Protein AF-A0A444JF36-F1 (afdb_monomer)

Structure (mmCIF, N/CA/C/O backbone):
data_AF-A0A444JF36-F1
#
_entry.id   AF-A0A444JF36-F1
#
loop_
_atom_site.group_PDB
_atom_site.id
_atom_site.type_symbol
_atom_site.label_atom_id
_atom_site.label_alt_id
_atom_site.label_comp_id
_atom_site.label_asym_id
_atom_site.label_entity_id
_atom_site.label_seq_id
_atom_site.pdbx_PDB_ins_code
_atom_site.Cartn_x
_atom_site.Cartn_y
_atom_site.Cartn_z
_atom_site.occupancy
_atom_site.B_iso_or_equiv
_atom_site.auth_seq_id
_atom_site.auth_comp_id
_atom_site.auth_asym_id
_atom_site.auth_atom_id
_atom_site.pdbx_PDB_model_num
ATOM 1 N N . MET A 1 1 ? -21.361 1.183 -8.980 1.00 49.72 1 MET A N 1
ATOM 2 C CA . MET A 1 1 ? -21.526 -0.210 -8.508 1.00 49.72 1 MET A CA 1
ATOM 3 C C . MET A 1 1 ? -20.136 -0.694 -8.119 1.00 49.72 1 MET A C 1
ATOM 5 O O . MET A 1 1 ? -19.252 -0.562 -8.956 1.00 49.72 1 MET A O 1
ATOM 9 N N . LYS A 1 2 ? -19.887 -1.108 -6.866 1.00 63.78 2 LYS A N 1
ATOM 10 C CA . LYS A 1 2 ? -18.566 -1.664 -6.504 1.00 63.78 2 LYS A CA 1
ATOM 11 C C . LYS A 1 2 ? -18.379 -2.967 -7.304 1.00 63.78 2 LYS A C 1
ATOM 13 O O . LYS A 1 2 ? -19.372 -3.659 -7.526 1.00 63.78 2 LYS A O 1
ATOM 18 N N . GLY A 1 3 ? -17.174 -3.211 -7.824 1.00 71.69 3 GLY A N 1
ATOM 19 C CA . GLY A 1 3 ? -16.855 -4.366 -8.675 1.00 71.69 3 GLY A CA 1
ATOM 20 C C . GLY A 1 3 ? -17.063 -5.720 -7.972 1.00 71.69 3 GLY A C 1
ATOM 21 O O . GLY A 1 3 ? -17.666 -5.771 -6.897 1.00 71.69 3 GLY A O 1
ATOM 22 N N . PRO A 1 4 ? -16.587 -6.838 -8.548 1.00 85.69 4 PRO A N 1
ATOM 23 C CA . PRO A 1 4 ? -16.646 -8.127 -7.864 1.00 85.69 4 PRO A CA 1
ATOM 24 C C . PRO A 1 4 ? -15.954 -8.058 -6.494 1.00 85.69 4 PRO A C 1
ATOM 26 O O . PRO A 1 4 ? -15.008 -7.299 -6.293 1.00 85.69 4 PRO A O 1
ATOM 29 N N . ALA A 1 5 ? -16.460 -8.834 -5.534 1.00 91.31 5 ALA A N 1
ATOM 30 C CA . ALA A 1 5 ? -15.839 -8.946 -4.221 1.00 91.31 5 ALA A CA 1
ATOM 31 C C . ALA A 1 5 ? -14.636 -9.898 -4.284 1.00 91.31 5 ALA A C 1
ATOM 33 O O . ALA A 1 5 ? -14.715 -10.972 -4.880 1.00 91.31 5 ALA A O 1
ATOM 34 N N . HIS A 1 6 ? -13.558 -9.511 -3.615 1.00 93.44 6 HIS A N 1
ATOM 35 C CA . HIS A 1 6 ? -12.289 -10.220 -3.520 1.00 93.44 6 HIS A CA 1
ATOM 36 C C . HIS A 1 6 ? -12.012 -10.632 -2.069 1.00 93.44 6 HIS A C 1
ATOM 38 O O . HIS A 1 6 ? -12.481 -9.990 -1.128 1.00 93.44 6 HIS A O 1
ATOM 44 N N . THR A 1 7 ? -11.232 -11.694 -1.886 1.00 93.06 7 THR A N 1
ATOM 45 C CA . THR A 1 7 ? -10.583 -12.030 -0.608 1.00 93.06 7 THR A CA 1
ATOM 46 C C . THR A 1 7 ? -9.179 -11.433 -0.562 1.00 93.06 7 THR A C 1
ATOM 48 O O . THR A 1 7 ? -8.615 -11.132 -1.619 1.00 93.06 7 THR A O 1
ATOM 51 N N . ILE A 1 8 ? -8.584 -11.327 0.633 1.00 93.12 8 ILE A N 1
ATOM 52 C CA . ILE A 1 8 ? -7.198 -10.853 0.798 1.00 93.12 8 ILE A CA 1
ATOM 53 C C . ILE A 1 8 ? -6.227 -11.643 -0.083 1.00 93.12 8 ILE A C 1
ATOM 55 O O . ILE A 1 8 ? -5.367 -11.050 -0.714 1.00 93.12 8 ILE A O 1
ATOM 59 N N . ASP A 1 9 ? -6.362 -12.965 -0.180 1.00 91.19 9 ASP A N 1
ATOM 60 C CA . ASP A 1 9 ? -5.424 -13.767 -0.976 1.00 91.19 9 ASP A CA 1
ATOM 61 C C . ASP A 1 9 ? -5.633 -13.588 -2.496 1.00 91.19 9 ASP A C 1
ATOM 63 O O . ASP A 1 9 ? -4.736 -13.858 -3.281 1.00 91.19 9 ASP A O 1
ATOM 67 N N . SER A 1 10 ? -6.794 -13.088 -2.934 1.00 92.00 10 SER A N 1
ATOM 68 C CA . SER A 1 10 ? -7.113 -12.936 -4.363 1.00 92.00 10 SER A CA 1
ATOM 69 C C . SER A 1 10 ? -6.699 -11.597 -4.987 1.00 92.00 10 SER A C 1
ATOM 71 O O . SER A 1 10 ? -6.819 -11.441 -6.203 1.00 92.00 10 SER A O 1
ATOM 73 N N . ILE A 1 11 ? -6.244 -10.622 -4.188 1.00 94.62 11 ILE A N 1
ATOM 74 C CA . ILE A 1 11 ? -5.860 -9.291 -4.700 1.00 94.62 11 ILE A CA 1
ATOM 75 C C . ILE A 1 11 ? -4.470 -9.273 -5.344 1.00 94.62 11 ILE A C 1
ATOM 77 O O . ILE A 1 11 ? -4.180 -8.332 -6.074 1.00 94.62 11 ILE A O 1
ATOM 81 N N . GLU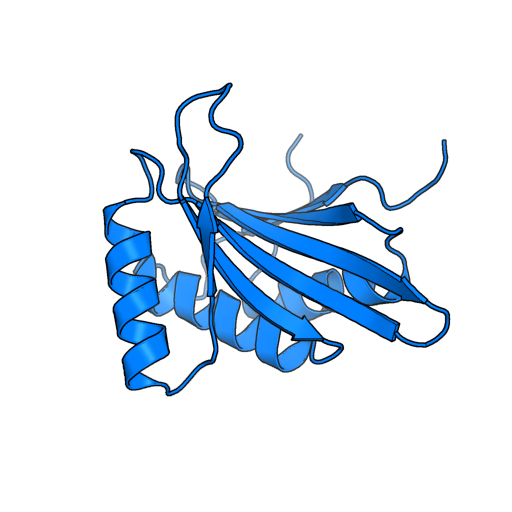 A 1 12 ? -3.632 -10.290 -5.115 1.00 95.69 12 GLU A N 1
ATOM 82 C CA . GLU A 1 12 ? -2.275 -10.375 -5.680 1.00 95.69 12 GLU A CA 1
ATOM 83 C C 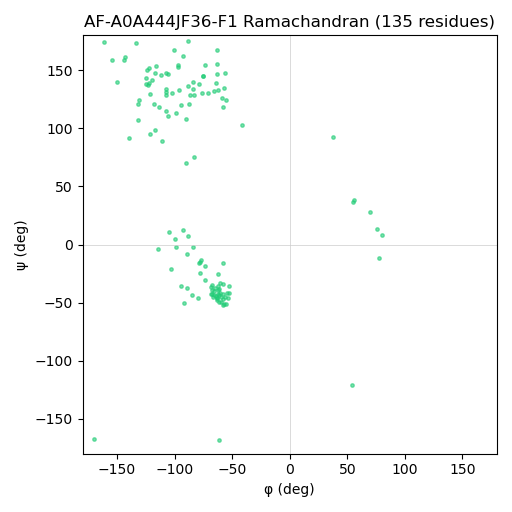. GLU A 1 12 ? -2.295 -10.224 -7.203 1.00 95.69 12 GLU A C 1
ATOM 85 O O . GLU A 1 12 ? -1.606 -9.374 -7.761 1.00 95.69 12 GLU A O 1
ATOM 90 N N . LYS A 1 13 ? -3.213 -10.931 -7.869 1.00 94.00 13 LYS A N 1
ATOM 91 C CA . LYS A 1 13 ? -3.414 -10.820 -9.317 1.00 94.00 13 LYS A CA 1
ATOM 92 C C . LYS A 1 13 ? -3.752 -9.396 -9.772 1.00 94.00 13 LYS A C 1
ATOM 94 O O . LYS A 1 13 ? -3.361 -8.980 -10.855 1.00 94.00 13 LYS A O 1
ATOM 99 N N . ALA A 1 14 ? -4.483 -8.635 -8.961 1.00 94.69 14 ALA A N 1
ATOM 100 C CA . ALA A 1 14 ? -4.819 -7.257 -9.302 1.00 94.69 14 ALA A CA 1
ATOM 101 C C . ALA A 1 14 ? -3.609 -6.314 -9.153 1.00 94.69 14 ALA A C 1
ATOM 103 O O . ALA A 1 14 ? -3.485 -5.349 -9.905 1.00 94.69 14 ALA A O 1
ATOM 104 N N . ILE A 1 15 ? -2.699 -6.615 -8.222 1.00 96.62 15 ILE A N 1
ATOM 105 C CA . ILE A 1 15 ? -1.410 -5.926 -8.067 1.00 96.62 15 ILE A CA 1
ATOM 106 C C . ILE A 1 15 ? -0.497 -6.242 -9.262 1.00 96.62 15 ILE A C 1
ATOM 108 O O . ILE A 1 15 ? 0.113 -5.336 -9.830 1.00 96.62 15 ILE A O 1
ATOM 112 N N . GLU A 1 16 ? -0.457 -7.501 -9.701 1.00 96.06 16 GLU A N 1
ATOM 113 C CA . GLU A 1 16 ? 0.235 -7.904 -10.933 1.00 96.06 16 GLU A CA 1
ATOM 114 C C . GLU A 1 16 ? -0.329 -7.186 -12.162 1.00 96.06 16 GLU A C 1
ATOM 116 O O . GLU A 1 16 ? 0.429 -6.658 -12.979 1.00 96.06 16 GLU A O 1
ATOM 121 N N . ASP A 1 17 ? -1.657 -7.113 -12.283 1.00 94.12 17 ASP A N 1
ATOM 122 C CA . ASP A 1 17 ? -2.313 -6.401 -13.377 1.00 94.12 17 ASP A CA 1
ATOM 123 C C . ASP A 1 17 ? -1.980 -4.898 -13.353 1.00 94.12 17 ASP A C 1
ATOM 125 O O . ASP A 1 17 ? -1.716 -4.332 -14.419 1.00 94.12 17 ASP A O 1
ATOM 129 N N . LEU A 1 18 ? -1.908 -4.259 -12.174 1.00 95.00 18 LEU A N 1
ATOM 130 C CA . LEU A 1 18 ? -1.417 -2.880 -12.043 1.00 95.00 18 LEU A CA 1
ATOM 131 C C . LEU A 1 18 ? 0.009 -2.759 -12.596 1.00 95.00 18 LEU A C 1
ATOM 133 O O . LEU A 1 18 ? 0.254 -1.911 -13.457 1.00 95.00 18 LEU A O 1
ATOM 137 N N . LEU A 1 19 ? 0.933 -3.616 -12.149 1.00 94.88 19 LEU A N 1
ATOM 138 C CA . LEU A 1 19 ? 2.335 -3.571 -12.568 1.00 94.88 19 LEU A CA 1
ATOM 139 C C . LEU A 1 19 ? 2.490 -3.787 -14.082 1.00 94.88 19 LEU A C 1
ATOM 141 O O . LEU A 1 19 ? 3.251 -3.066 -14.730 1.00 94.88 19 LEU A O 1
ATOM 145 N N . ILE A 1 20 ? 1.774 -4.751 -14.664 1.00 91.94 20 ILE A N 1
ATOM 146 C CA . ILE A 1 20 ? 1.935 -5.146 -16.072 1.00 91.94 20 ILE A CA 1
ATOM 147 C C . ILE A 1 20 ? 1.210 -4.182 -17.014 1.00 91.94 20 ILE A C 1
ATOM 149 O O . ILE A 1 20 ? 1.782 -3.766 -18.021 1.00 91.94 20 ILE A O 1
ATOM 153 N N . ARG A 1 21 ? -0.041 -3.825 -16.707 1.00 84.31 21 ARG A N 1
ATOM 154 C CA . ARG A 1 21 ? -0.944 -3.142 -17.649 1.00 84.31 21 ARG A CA 1
ATOM 155 C C . ARG A 1 21 ? -1.107 -1.652 -17.380 1.00 84.31 21 ARG A C 1
ATOM 157 O O . ARG A 1 21 ? -1.499 -0.929 -18.286 1.00 84.31 21 ARG A O 1
ATOM 164 N N . GLY A 1 22 ? -0.826 -1.194 -16.159 1.00 71.12 22 GLY A N 1
ATOM 165 C CA . GLY A 1 22 ? -0.993 0.210 -15.790 1.00 71.12 22 GLY A CA 1
ATOM 166 C C . GLY A 1 22 ? -0.075 1.141 -16.585 1.00 71.12 22 GLY A C 1
ATOM 167 O O . GLY A 1 22 ? 0.999 0.741 -17.041 1.00 71.12 22 GLY A O 1
ATOM 168 N N . TYR A 1 23 ? -0.475 2.400 -16.712 1.00 83.12 23 TYR A N 1
ATOM 169 C CA . TYR A 1 23 ? 0.394 3.464 -17.213 1.00 83.12 23 TYR A CA 1
ATOM 170 C C . TYR A 1 23 ? 1.174 4.087 -16.055 1.00 83.12 23 TYR A C 1
ATOM 172 O O . TYR A 1 23 ? 0.974 3.730 -14.891 1.00 83.12 23 TYR A O 1
ATOM 180 N N . ASP A 1 24 ? 2.077 5.010 -16.373 1.00 88.62 24 ASP A N 1
ATOM 181 C CA . ASP A 1 24 ? 2.676 5.849 -15.342 1.00 88.62 24 ASP A CA 1
ATOM 182 C C . ASP A 1 24 ? 1.577 6.630 -14.605 1.00 88.62 24 ASP A C 1
ATOM 184 O O . ASP A 1 24 ? 0.728 7.263 -15.234 1.00 88.62 24 ASP A O 1
ATOM 188 N N . GLY A 1 25 ? 1.546 6.527 -13.277 1.00 86.75 25 GLY A N 1
ATOM 189 C CA . GLY A 1 25 ? 0.468 7.074 -12.458 1.00 86.75 25 GLY A CA 1
ATOM 190 C C . GLY A 1 25 ? -0.838 6.274 -12.477 1.00 86.75 25 GLY A C 1
ATOM 191 O O . GLY A 1 25 ? -1.854 6.792 -12.024 1.00 86.75 25 GLY A O 1
ATOM 192 N N . GLY A 1 26 ? -0.849 5.035 -12.977 1.00 91.62 26 GLY A N 1
ATOM 193 C CA . GLY A 1 26 ? -1.981 4.119 -12.792 1.00 91.62 26 GLY A CA 1
ATOM 194 C C . GLY A 1 26 ? -2.185 3.778 -11.314 1.00 91.62 26 GLY A C 1
ATOM 195 O O . GLY A 1 26 ? -1.206 3.680 -10.572 1.00 91.62 26 GLY A O 1
ATOM 196 N N . PHE A 1 27 ? -3.431 3.570 -10.884 1.00 93.88 27 PHE A N 1
ATOM 197 C CA . PHE A 1 27 ? -3.749 3.297 -9.478 1.00 93.88 27 PHE A CA 1
ATOM 198 C C . PHE A 1 27 ? -4.525 1.999 -9.301 1.00 93.88 27 PHE A C 1
ATOM 200 O O . PHE A 1 27 ? -5.424 1.687 -10.080 1.00 93.88 27 PHE A O 1
ATOM 207 N N . LEU A 1 28 ? -4.231 1.285 -8.219 1.00 95.25 28 LEU A N 1
ATOM 208 C CA . LEU A 1 28 ? -5.063 0.212 -7.693 1.00 95.25 28 LEU A CA 1
ATOM 209 C C . LEU A 1 28 ? -5.611 0.647 -6.339 1.00 95.25 28 LEU A C 1
ATOM 211 O O . LEU A 1 28 ? -4.844 0.873 -5.407 1.00 95.25 28 LEU A O 1
ATOM 215 N N . ILE A 1 29 ? -6.930 0.739 -6.225 1.00 95.81 29 ILE A N 1
ATOM 216 C CA . ILE A 1 29 ? -7.625 1.070 -4.982 1.00 95.81 29 ILE A CA 1
ATOM 217 C C . ILE A 1 29 ? -8.293 -0.196 -4.453 1.00 95.81 29 ILE A C 1
ATOM 219 O O . ILE A 1 29 ? -9.026 -0.871 -5.178 1.00 95.81 29 ILE A O 1
ATOM 223 N N . ILE A 1 30 ? -8.044 -0.506 -3.185 1.00 96.88 30 ILE A N 1
ATOM 224 C CA . ILE A 1 30 ? -8.573 -1.668 -2.474 1.00 96.88 30 ILE A CA 1
ATOM 225 C C . ILE A 1 30 ? -9.445 -1.153 -1.334 1.00 96.88 30 ILE A C 1
ATOM 227 O O . ILE A 1 30 ? -8.941 -0.781 -0.276 1.00 96.88 30 ILE A O 1
ATOM 231 N N . ASP A 1 31 ? -10.756 -1.121 -1.554 1.00 96.75 31 ASP A N 1
ATOM 232 C CA . ASP A 1 31 ? -11.734 -0.724 -0.544 1.00 96.75 31 ASP A CA 1
ATOM 233 C C . ASP A 1 31 ? -12.087 -1.912 0.355 1.00 96.75 31 ASP A C 1
ATOM 235 O O . ASP A 1 31 ? -12.420 -3.002 -0.126 1.00 96.75 31 ASP A O 1
ATOM 239 N N . VAL A 1 32 ? -12.108 -1.690 1.665 1.00 95.56 32 VAL A N 1
ATOM 240 C CA . VAL A 1 32 ? -12.544 -2.689 2.640 1.00 95.56 32 VAL A CA 1
ATOM 241 C C . VAL A 1 32 ? -14.064 -2.611 2.822 1.00 95.56 32 VAL A C 1
ATOM 243 O O . VAL A 1 32 ? -14.641 -1.553 3.065 1.00 95.56 32 VAL A O 1
ATOM 246 N N . SER A 1 33 ? -14.761 -3.741 2.701 1.00 94.88 33 SER A N 1
ATOM 247 C CA . SER A 1 33 ? -16.217 -3.784 2.870 1.00 94.88 33 SER A CA 1
ATOM 248 C C . SER A 1 33 ? -16.643 -3.469 4.305 1.00 94.88 33 SER A C 1
ATOM 250 O O . SER A 1 33 ? -16.193 -4.115 5.246 1.00 94.88 33 SER A O 1
ATOM 252 N N . GLY A 1 34 ? -17.626 -2.577 4.454 1.00 92.19 34 GLY A N 1
ATOM 253 C CA . GLY A 1 34 ? -18.222 -2.251 5.754 1.00 92.19 34 GLY A CA 1
ATOM 254 C C . GLY A 1 34 ? -17.404 -1.272 6.598 1.00 92.19 34 GLY A C 1
ATOM 255 O O . GLY A 1 34 ? -17.757 -1.049 7.752 1.00 92.19 34 GLY A O 1
ATOM 256 N N . THR A 1 35 ? -16.346 -0.686 6.035 1.00 92.94 35 THR A N 1
ATOM 257 C CA . THR A 1 35 ? -15.560 0.387 6.650 1.00 92.94 35 THR A CA 1
ATOM 258 C C . THR A 1 35 ? -15.321 1.506 5.631 1.00 92.94 35 THR A C 1
ATOM 260 O O . THR A 1 35 ? -15.639 1.357 4.449 1.00 92.94 35 THR A O 1
ATOM 263 N N . ASP A 1 36 ? -14.738 2.612 6.092 1.00 91.44 36 ASP A N 1
ATOM 264 C CA . ASP A 1 36 ? -14.234 3.688 5.228 1.00 91.44 36 ASP A CA 1
ATOM 265 C C . ASP A 1 36 ? -12.744 3.497 4.878 1.00 91.44 36 ASP A C 1
ATOM 267 O O . ASP A 1 36 ? -12.086 4.415 4.391 1.00 91.44 36 ASP A O 1
ATOM 271 N N . TYR A 1 37 ? -12.181 2.316 5.158 1.00 95.06 37 TYR A N 1
ATOM 272 C CA . TYR A 1 37 ? -10.759 2.050 4.960 1.00 95.06 37 TYR A CA 1
ATOM 273 C C . TYR A 1 37 ? -10.487 1.647 3.521 1.00 95.06 37 TYR A C 1
ATOM 275 O O . TYR A 1 37 ? -11.204 0.837 2.925 1.00 95.06 37 TYR A O 1
ATOM 283 N N . PHE A 1 38 ? -9.384 2.158 2.999 1.00 95.56 38 PHE A N 1
ATOM 284 C CA . PHE A 1 38 ? -8.877 1.770 1.701 1.00 95.56 38 PHE A CA 1
ATOM 285 C C . PHE A 1 38 ? -7.352 1.760 1.710 1.00 95.56 38 PHE A C 1
ATOM 287 O O . PHE A 1 38 ? -6.707 2.394 2.549 1.00 95.56 38 PHE A O 1
ATOM 294 N N . ILE A 1 39 ? -6.786 1.024 0.763 1.00 96.88 39 ILE A N 1
ATOM 295 C CA . ILE A 1 39 ? -5.356 1.024 0.464 1.00 96.88 39 ILE A CA 1
ATOM 296 C C . ILE A 1 39 ? -5.202 1.350 -1.015 1.00 96.88 39 ILE A C 1
ATOM 298 O O . ILE A 1 39 ? -5.966 0.849 -1.842 1.00 96.88 39 ILE A O 1
ATOM 302 N N . GLN A 1 40 ? -4.232 2.198 -1.341 1.00 96.12 40 GLN A N 1
ATOM 303 C CA . GLN A 1 40 ? -3.941 2.586 -2.712 1.00 96.12 40 GLN A CA 1
ATOM 304 C C . GLN A 1 40 ? -2.499 2.228 -3.057 1.00 96.12 40 GLN A C 1
ATOM 306 O O . GLN A 1 40 ? -1.577 2.596 -2.330 1.00 96.12 40 GLN A O 1
ATOM 311 N N . LEU A 1 41 ? -2.324 1.545 -4.184 1.00 97.25 41 LEU A N 1
ATOM 312 C CA . LEU A 1 41 ? -1.039 1.405 -4.854 1.00 97.25 41 LEU A CA 1
ATOM 313 C C . LEU A 1 41 ? -1.019 2.282 -6.097 1.00 97.25 41 LEU A C 1
ATOM 315 O O . LEU A 1 41 ? -2.039 2.432 -6.776 1.00 97.25 41 LEU A O 1
ATOM 319 N N . ARG A 1 42 ? 0.151 2.816 -6.421 1.00 95.69 42 ARG A N 1
ATOM 320 C CA . ARG A 1 42 ? 0.410 3.547 -7.655 1.00 95.69 42 ARG A CA 1
ATOM 321 C C . ARG A 1 42 ? 1.502 2.841 -8.444 1.00 95.69 42 ARG A C 1
ATOM 323 O O . ARG A 1 42 ? 2.470 2.363 -7.870 1.00 95.69 42 ARG A O 1
ATOM 330 N N . LYS A 1 43 ? 1.361 2.802 -9.766 1.00 95.56 43 LYS A N 1
ATOM 331 C CA . LYS A 1 43 ? 2.451 2.450 -10.675 1.00 95.56 43 LYS A CA 1
ATOM 332 C C . LYS A 1 43 ? 3.246 3.698 -11.039 1.00 95.56 43 LYS A C 1
ATOM 334 O O . LYS A 1 43 ? 2.656 4.719 -11.392 1.00 95.56 43 LYS A O 1
ATOM 339 N N . TYR A 1 44 ? 4.567 3.585 -11.035 1.00 94.94 44 TYR A N 1
ATOM 340 C CA . TYR A 1 44 ? 5.465 4.591 -11.598 1.00 94.94 44 TYR A CA 1
ATOM 341 C C . TYR A 1 44 ? 6.255 4.005 -12.773 1.00 94.94 44 TYR A C 1
ATOM 343 O O . TYR A 1 44 ? 6.587 2.817 -12.782 1.00 94.94 44 TYR A O 1
ATOM 351 N N . ILE A 1 45 ? 6.575 4.830 -13.772 1.00 94.31 45 ILE A N 1
ATOM 352 C CA . ILE A 1 45 ? 7.481 4.487 -14.879 1.00 94.31 45 ILE A CA 1
ATOM 353 C C . ILE A 1 45 ? 8.489 5.626 -15.049 1.00 94.31 45 ILE A C 1
ATOM 355 O O . ILE A 1 45 ? 8.158 6.685 -15.568 1.00 94.31 45 ILE A O 1
ATOM 359 N N . LEU A 1 46 ? 9.742 5.399 -14.655 1.00 92.25 46 LEU A N 1
ATOM 360 C CA . LEU A 1 46 ? 10.808 6.402 -14.770 1.00 92.25 46 LEU A CA 1
ATOM 361 C C . LEU A 1 46 ? 11.534 6.312 -16.118 1.00 92.25 46 LEU A C 1
ATOM 363 O O . LEU A 1 46 ? 11.924 7.324 -16.695 1.00 92.25 46 LEU A O 1
ATOM 367 N N . ALA A 1 47 ? 11.735 5.091 -16.618 1.00 89.94 47 ALA A N 1
ATOM 368 C CA . ALA A 1 47 ? 12.352 4.813 -17.913 1.00 89.94 47 ALA A CA 1
ATOM 369 C C . ALA A 1 47 ? 12.015 3.389 -18.384 1.00 89.94 47 ALA A C 1
ATOM 371 O O . ALA 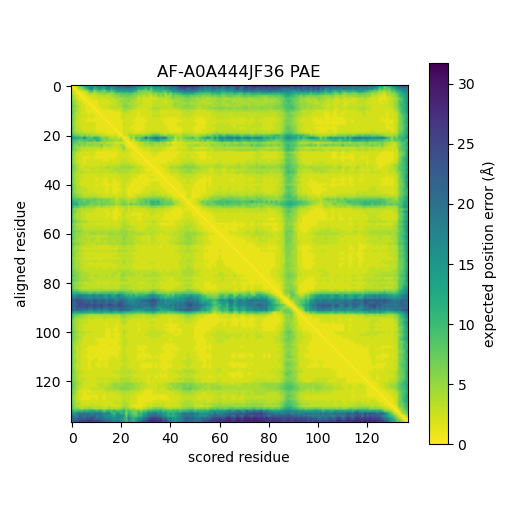A 1 47 ? 11.455 2.582 -17.640 1.00 89.94 47 ALA A O 1
ATOM 372 N N . SER A 1 48 ? 12.410 3.041 -19.613 1.00 88.31 48 SER A N 1
ATOM 373 C CA . SER A 1 48 ? 12.306 1.659 -20.098 1.00 88.31 48 SER A CA 1
ATOM 374 C C . SER A 1 48 ? 13.030 0.698 -19.148 1.00 88.31 48 SER A C 1
ATOM 376 O O . SER A 1 48 ? 14.202 0.889 -18.831 1.00 88.31 48 SER A O 1
ATOM 378 N N . GLY A 1 49 ? 12.314 -0.314 -18.654 1.00 87.62 49 GLY A N 1
ATOM 379 C CA . GLY A 1 49 ? 12.834 -1.270 -17.674 1.00 87.62 49 GLY A CA 1
ATOM 380 C C . GLY A 1 49 ? 12.905 -0.760 -16.228 1.00 87.62 49 GLY A C 1
ATOM 381 O O . GLY A 1 49 ? 13.048 -1.595 -15.335 1.00 87.62 49 GLY A O 1
ATOM 382 N N . ASN A 1 50 ? 12.727 0.544 -15.983 1.00 92.75 50 ASN A N 1
ATOM 383 C CA . ASN A 1 50 ? 12.722 1.162 -14.657 1.00 92.75 50 ASN A CA 1
ATOM 384 C C . ASN A 1 50 ? 11.309 1.646 -14.292 1.00 92.75 50 ASN A C 1
ATOM 386 O O . ASN A 1 50 ? 10.902 2.763 -14.620 1.00 92.75 50 ASN A O 1
ATOM 390 N N . TYR A 1 51 ? 10.552 0.750 -13.671 1.00 95.50 51 TYR A N 1
ATOM 391 C CA . TYR A 1 51 ? 9.165 0.940 -13.266 1.00 95.50 51 TYR A CA 1
ATOM 392 C C . TYR A 1 51 ? 8.855 0.014 -12.094 1.00 95.50 51 TYR A C 1
ATOM 394 O O . TYR A 1 51 ? 9.507 -1.027 -11.939 1.00 95.50 51 TYR A O 1
ATOM 402 N N . GLY A 1 52 ? 7.824 0.359 -11.337 1.00 97.06 52 GLY A N 1
ATOM 403 C CA . GLY A 1 52 ? 7.413 -0.409 -10.178 1.00 97.06 52 GLY A CA 1
ATOM 404 C C . GLY A 1 52 ? 6.076 0.040 -9.617 1.00 97.06 52 GLY A C 1
ATOM 405 O O . GLY A 1 52 ? 5.328 0.775 -10.270 1.00 97.06 52 GLY A O 1
ATOM 406 N N . ILE A 1 53 ? 5.780 -0.444 -8.419 1.00 97.38 53 ILE A N 1
ATOM 407 C CA . ILE A 1 53 ? 4.609 -0.077 -7.638 1.00 97.38 53 ILE A CA 1
ATOM 408 C C . ILE A 1 53 ? 5.035 0.482 -6.284 1.00 97.38 53 ILE A C 1
ATOM 410 O O . ILE A 1 53 ? 5.926 -0.042 -5.619 1.00 97.38 53 ILE A O 1
ATOM 414 N N . GLU A 1 54 ? 4.347 1.533 -5.874 1.00 97.44 54 GLU A N 1
ATOM 415 C CA . GLU A 1 54 ? 4.526 2.192 -4.589 1.00 97.44 54 GLU A CA 1
ATOM 416 C C . GLU A 1 54 ? 3.195 2.236 -3.835 1.00 97.44 54 GLU A C 1
ATOM 418 O O . GLU A 1 54 ? 2.114 2.288 -4.434 1.00 97.44 54 GLU A O 1
ATOM 423 N N . LEU A 1 55 ? 3.272 2.214 -2.511 1.00 97.81 55 LEU A N 1
ATOM 424 C CA . LEU A 1 55 ? 2.167 2.514 -1.609 1.00 97.81 55 LEU A CA 1
ATOM 425 C C . LEU A 1 55 ? 2.424 3.872 -0.972 1.00 97.81 55 LEU A C 1
ATOM 427 O O . LEU A 1 55 ? 3.495 4.066 -0.415 1.00 97.81 55 LEU A O 1
ATOM 431 N N . SER A 1 56 ? 1.420 4.749 -0.987 1.00 94.94 56 SER A N 1
ATOM 432 C CA . SER A 1 56 ? 1.442 6.042 -0.291 1.00 94.94 56 SER A CA 1
ATOM 433 C C . SER A 1 56 ? 0.275 6.100 0.688 1.00 94.94 56 SER A C 1
ATOM 435 O O . SER A 1 56 ? -0.860 6.402 0.308 1.00 94.94 56 SER A O 1
ATOM 437 N N . PHE A 1 57 ? 0.520 5.759 1.954 1.00 95.94 57 PHE A N 1
ATOM 438 C CA . PHE A 1 57 ? -0.527 5.724 2.975 1.00 95.94 57 PHE A CA 1
ATOM 439 C C . PHE A 1 57 ? -0.691 7.099 3.636 1.00 95.94 57 PHE A C 1
ATOM 441 O O . PHE A 1 57 ? 0.267 7.604 4.224 1.00 95.94 57 PHE A O 1
ATOM 448 N N . PRO A 1 58 ? -1.881 7.721 3.580 1.00 94.31 58 PRO A N 1
ATOM 449 C CA . PRO A 1 58 ? -2.060 9.084 4.061 1.00 94.31 58 PRO A CA 1
ATOM 450 C C . PRO A 1 58 ? -2.104 9.146 5.589 1.00 94.31 58 PRO A C 1
ATOM 452 O O . PRO A 1 58 ? -2.723 8.302 6.242 1.00 94.31 58 PRO A O 1
ATOM 455 N N . LYS A 1 59 ? -1.561 10.218 6.162 1.00 93.62 59 LYS A N 1
ATOM 456 C CA . LYS A 1 59 ? -1.817 10.658 7.536 1.00 93.62 59 LYS A CA 1
ATOM 457 C C . LYS A 1 59 ? -3.010 11.616 7.556 1.00 93.62 59 LYS A C 1
ATOM 459 O O . LYS A 1 59 ? -2.871 12.816 7.764 1.00 93.62 59 LYS A O 1
ATOM 464 N N . ALA A 1 60 ? -4.198 11.079 7.306 1.00 90.25 60 ALA A N 1
ATOM 465 C CA . ALA A 1 60 ? -5.451 11.824 7.352 1.00 90.25 60 ALA A CA 1
ATOM 466 C C . ALA A 1 60 ? -6.186 11.569 8.674 1.00 90.25 60 ALA A C 1
ATOM 468 O O . ALA A 1 60 ? -5.903 10.608 9.385 1.00 90.25 60 ALA A O 1
ATOM 469 N N . LYS A 1 61 ? -7.210 12.375 8.975 1.00 90.00 61 LYS A N 1
ATOM 470 C CA . LYS A 1 61 ? -8.008 12.234 10.208 1.00 90.00 61 LYS A CA 1
ATOM 471 C C . LYS A 1 61 ? -8.563 10.817 10.432 1.00 90.00 61 LYS A C 1
ATOM 473 O O . LYS A 1 61 ? -8.651 10.372 11.569 1.00 90.00 61 LYS A O 1
ATOM 478 N N . TRP A 1 62 ? -8.954 10.113 9.366 1.00 91.19 62 TRP A N 1
ATOM 479 C CA . TRP A 1 62 ? -9.479 8.745 9.471 1.00 91.19 62 TRP A CA 1
ATOM 480 C C . TRP A 1 62 ? -8.377 7.692 9.669 1.00 91.19 62 TRP A C 1
ATOM 482 O O . TRP A 1 62 ? -8.654 6.617 10.198 1.00 91.19 62 TRP A O 1
ATOM 492 N N . SER A 1 63 ? -7.145 7.990 9.246 1.00 93.56 63 SER A N 1
ATOM 493 C CA . SER A 1 63 ? -6.034 7.041 9.167 1.00 93.56 63 SER A CA 1
ATOM 494 C C . SER A 1 63 ? -4.877 7.341 10.117 1.00 93.56 63 SER A C 1
ATOM 496 O O . SER A 1 63 ? -3.955 6.541 10.186 1.00 93.56 63 SER A O 1
ATOM 498 N N . GLU A 1 64 ? -4.904 8.437 10.877 1.00 93.62 64 GLU A N 1
ATOM 499 C CA . GLU A 1 64 ? -3.795 8.882 11.737 1.00 93.62 64 GLU A CA 1
ATOM 500 C C . GLU A 1 64 ? -3.323 7.801 12.727 1.00 93.62 64 GLU A C 1
ATOM 502 O O . GLU A 1 64 ? -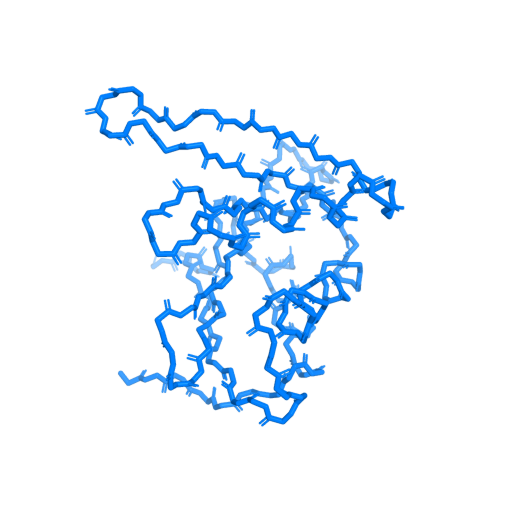2.120 7.576 12.900 1.00 93.62 64 GLU A O 1
ATOM 507 N N . PHE A 1 65 ? -4.270 7.072 13.327 1.00 95.06 65 PHE A N 1
ATOM 508 C CA . PHE A 1 65 ? -3.961 5.943 14.205 1.00 95.06 65 PHE A CA 1
ATOM 509 C C . PHE A 1 65 ? -3.249 4.809 13.448 1.00 95.06 65 PHE A C 1
ATOM 511 O O . PHE A 1 65 ? -2.220 4.307 13.902 1.00 95.06 65 PHE A O 1
ATOM 518 N N . PHE A 1 66 ? -3.755 4.444 12.266 1.00 97.00 66 PHE A N 1
ATOM 519 C CA . PHE A 1 66 ? -3.160 3.403 11.424 1.00 97.00 66 PHE A CA 1
ATOM 520 C C . PHE A 1 66 ? -1.805 3.813 10.861 1.00 97.00 66 PHE A C 1
ATOM 522 O O . PHE A 1 66 ? -0.919 2.975 10.769 1.00 97.00 66 PHE A O 1
ATOM 529 N N . PHE A 1 67 ? -1.620 5.092 10.539 1.00 96.69 67 PHE A N 1
ATOM 530 C CA . PHE A 1 67 ? -0.355 5.644 10.070 1.00 96.69 67 PHE A CA 1
ATOM 531 C C . PHE A 1 67 ? 0.737 5.432 11.119 1.00 96.69 67 PHE A C 1
ATOM 533 O O . PHE A 1 67 ? 1.791 4.881 10.820 1.00 96.69 67 PHE A O 1
ATOM 540 N N . THR A 1 68 ? 0.458 5.793 12.373 1.00 96.38 68 THR A N 1
ATOM 541 C CA . THR A 1 68 ? 1.409 5.610 13.480 1.00 96.38 68 THR A CA 1
ATOM 542 C C . THR A 1 68 ? 1.732 4.129 13.701 1.00 96.38 68 THR A C 1
ATOM 544 O O . THR A 1 68 ? 2.894 3.764 13.879 1.00 96.38 68 THR A O 1
ATOM 547 N N . ALA A 1 69 ? 0.718 3.259 13.642 1.00 97.50 69 ALA A N 1
ATOM 548 C CA . ALA A 1 69 ? 0.910 1.816 13.754 1.00 97.50 69 ALA A CA 1
ATOM 549 C C . ALA A 1 69 ? 1.723 1.235 12.581 1.00 97.50 69 ALA A C 1
ATOM 551 O O . ALA A 1 69 ? 2.555 0.354 12.792 1.00 97.50 69 ALA A O 1
ATOM 552 N N . LEU A 1 70 ? 1.523 1.748 11.365 1.00 97.38 70 LEU A N 1
ATOM 553 C CA . LEU A 1 70 ? 2.258 1.342 10.169 1.00 97.38 70 LEU A CA 1
ATOM 554 C C . LEU A 1 70 ? 3.728 1.738 10.220 1.00 97.38 70 LEU A C 1
ATOM 556 O O . LEU A 1 70 ? 4.576 0.913 9.896 1.00 97.38 70 LEU A O 1
ATOM 560 N N . VAL A 1 71 ? 4.034 2.955 10.670 1.00 97.62 71 VAL A N 1
ATOM 561 C CA . VAL A 1 71 ? 5.415 3.412 10.893 1.00 97.62 71 VAL A CA 1
ATOM 562 C C . VAL A 1 71 ? 6.121 2.471 11.872 1.00 97.62 71 VAL A C 1
ATOM 564 O O . VAL A 1 71 ? 7.157 1.899 11.544 1.00 97.62 71 VAL A O 1
ATOM 567 N N . ALA A 1 72 ? 5.499 2.202 13.026 1.00 97.50 72 ALA A N 1
ATOM 568 C CA . ALA A 1 72 ? 6.056 1.291 14.025 1.00 97.50 72 ALA A CA 1
ATOM 569 C C . ALA A 1 72 ? 6.219 -0.148 13.498 1.00 97.50 72 ALA A C 1
ATOM 571 O O 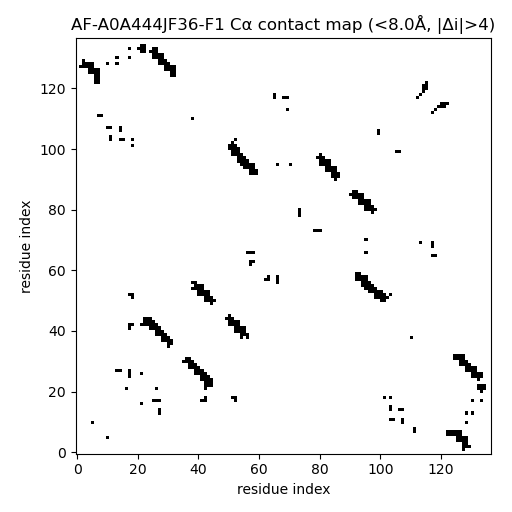. ALA A 1 72 ? 7.179 -0.840 13.847 1.00 97.50 72 ALA A O 1
ATOM 572 N N . TYR A 1 73 ? 5.288 -0.610 12.658 1.00 96.75 73 TYR A N 1
ATOM 573 C CA . TYR A 1 73 ? 5.398 -1.899 11.981 1.00 96.75 73 TYR A CA 1
ATOM 574 C C . TYR A 1 73 ? 6.599 -1.934 11.030 1.00 96.75 73 TYR A C 1
ATOM 576 O O . TYR A 1 73 ? 7.374 -2.889 11.086 1.00 96.75 73 TYR A O 1
ATOM 584 N N . CYS A 1 74 ? 6.790 -0.895 10.213 1.00 97.12 74 CYS A N 1
ATOM 585 C CA . CYS A 1 74 ? 7.912 -0.812 9.281 1.00 97.12 74 CYS A CA 1
ATOM 586 C C . CYS A 1 74 ? 9.255 -0.760 10.016 1.00 97.12 74 CYS A C 1
ATOM 588 O O . CYS A 1 74 ? 10.150 -1.531 9.674 1.00 97.12 74 CYS A O 1
ATOM 590 N N . ASP A 1 75 ? 9.367 0.042 11.079 1.00 97.50 75 ASP A N 1
ATOM 591 C CA . ASP A 1 75 ? 10.571 0.115 11.918 1.00 97.50 75 ASP A CA 1
ATOM 592 C C . ASP A 1 75 ? 10.927 -1.257 12.512 1.00 97.50 75 ASP A C 1
ATOM 594 O O . ASP A 1 75 ? 12.074 -1.705 12.450 1.00 97.50 75 ASP A O 1
ATOM 598 N N . LYS A 1 76 ? 9.930 -1.964 13.060 1.00 96.69 76 LYS A N 1
ATOM 599 C CA . LYS A 1 76 ? 10.114 -3.297 13.652 1.00 96.69 76 LYS A CA 1
ATOM 600 C C . LYS A 1 76 ? 10.499 -4.347 12.610 1.00 96.69 76 LYS A C 1
ATOM 602 O O . LYS A 1 76 ? 11.302 -5.229 12.907 1.00 96.69 76 LYS A O 1
ATOM 607 N N . ALA A 1 77 ? 9.891 -4.287 11.429 1.00 94.62 77 ALA A N 1
ATOM 608 C CA . ALA A 1 77 ? 10.129 -5.222 10.335 1.00 94.62 77 ALA A CA 1
ATOM 609 C C . ALA A 1 77 ? 11.354 -4.853 9.478 1.00 94.62 77 ALA A C 1
ATOM 611 O O . ALA A 1 77 ? 11.678 -5.597 8.557 1.00 94.62 77 ALA A O 1
ATOM 612 N N . GLN A 1 78 ? 12.032 -3.738 9.784 1.00 96.12 78 GLN A N 1
ATOM 613 C CA . GLN A 1 78 ? 13.137 -3.181 8.995 1.00 96.12 78 GLN A CA 1
ATOM 614 C C . GLN A 1 78 ? 12.760 -2.946 7.522 1.00 96.12 78 GLN A C 1
ATOM 616 O O . GLN A 1 78 ? 13.568 -3.151 6.617 1.00 96.12 78 GLN A O 1
ATOM 621 N N . ILE A 1 79 ? 11.517 -2.523 7.284 1.00 95.62 79 ILE A N 1
ATOM 622 C CA . ILE A 1 79 ? 11.018 -2.155 5.957 1.00 95.62 79 ILE A CA 1
ATOM 623 C C . ILE A 1 79 ? 11.427 -0.712 5.688 1.00 95.62 79 ILE A C 1
ATOM 625 O O . ILE A 1 79 ? 11.176 0.170 6.508 1.00 95.62 79 ILE A O 1
ATOM 629 N N . ASN A 1 80 ? 12.047 -0.470 4.535 1.00 96.75 80 ASN A N 1
ATOM 630 C CA . ASN A 1 80 ? 12.404 0.880 4.117 1.00 96.75 80 ASN A CA 1
ATOM 631 C C . ASN A 1 80 ? 11.138 1.661 3.748 1.00 96.75 80 ASN A C 1
ATOM 633 O O . ASN A 1 80 ? 10.322 1.189 2.960 1.00 96.75 80 ASN A O 1
ATOM 637 N N . TYR A 1 81 ? 11.008 2.867 4.290 1.00 98.06 81 TYR A N 1
ATOM 638 C CA . TYR A 1 81 ? 9.938 3.798 3.954 1.00 98.06 81 TYR A CA 1
ATOM 639 C C . TYR A 1 81 ? 10.469 5.229 3.946 1.00 98.06 81 TYR A C 1
ATOM 641 O O . TYR A 1 81 ? 11.499 5.539 4.553 1.00 98.06 81 TYR A O 1
ATOM 649 N N . THR A 1 82 ? 9.733 6.120 3.296 1.00 97.44 82 THR A N 1
ATOM 650 C CA . THR A 1 82 ? 9.924 7.566 3.406 1.00 97.44 82 THR A CA 1
ATOM 651 C C . THR A 1 82 ? 8.642 8.224 3.886 1.00 97.44 82 THR A C 1
ATOM 653 O O . THR A 1 82 ? 7.554 7.711 3.648 1.00 97.44 82 THR A O 1
ATOM 656 N N . ILE A 1 83 ? 8.758 9.360 4.573 1.00 96.19 83 ILE A N 1
ATOM 657 C CA . ILE A 1 83 ? 7.602 10.208 4.872 1.00 96.19 83 ILE A CA 1
ATOM 658 C C . ILE A 1 83 ? 7.685 11.430 3.966 1.00 96.19 83 ILE A C 1
ATOM 660 O O . ILE A 1 83 ? 8.587 12.255 4.135 1.00 96.19 83 ILE A O 1
ATOM 664 N N . SER A 1 84 ? 6.776 11.536 3.000 1.00 93.31 84 SER A N 1
ATOM 665 C CA . SER A 1 84 ? 6.662 12.714 2.142 1.00 93.31 84 SER A CA 1
ATOM 666 C C . SER A 1 84 ? 5.583 13.662 2.650 1.00 93.31 84 SER A C 1
ATOM 668 O O . SER A 1 84 ? 4.635 13.262 3.325 1.00 93.31 84 SER A O 1
ATOM 670 N N . LYS A 1 85 ? 5.746 14.949 2.339 1.00 88.12 85 LYS A N 1
ATOM 671 C CA . LYS A 1 85 ? 4.728 15.967 2.595 1.00 88.12 85 LYS A CA 1
ATOM 672 C C . LYS A 1 85 ? 3.914 16.192 1.333 1.00 88.12 85 LYS A C 1
ATOM 674 O O . LYS A 1 85 ? 4.481 16.393 0.259 1.00 88.12 85 LYS A O 1
ATOM 679 N N . GLY A 1 86 ? 2.599 16.205 1.486 1.00 73.56 86 GLY A N 1
ATOM 680 C CA . GLY A 1 86 ? 1.663 16.637 0.462 1.00 73.56 86 GLY A CA 1
ATOM 681 C C . GLY A 1 86 ? 1.846 18.112 0.108 1.00 73.56 86 GLY A C 1
ATOM 682 O O . GLY A 1 86 ? 2.540 18.869 0.789 1.00 73.56 86 GLY A O 1
ATOM 683 N N . ASP A 1 87 ? 1.216 18.518 -0.990 1.00 71.25 87 ASP A N 1
ATOM 684 C CA . ASP A 1 87 ? 1.273 19.891 -1.486 1.00 71.25 87 ASP A CA 1
ATOM 685 C C . ASP A 1 87 ? 0.760 20.882 -0.423 1.00 71.25 87 ASP A C 1
ATOM 687 O O . ASP A 1 87 ? -0.406 20.848 -0.029 1.00 71.25 87 ASP A O 1
ATOM 691 N N . ALA A 1 88 ? 1.633 21.796 0.011 1.00 56.31 88 ALA A N 1
ATOM 692 C CA . ALA A 1 88 ? 1.344 22.804 1.033 1.00 56.31 88 ALA A CA 1
ATOM 693 C C . ALA A 1 88 ? 0.153 23.723 0.683 1.00 56.31 88 ALA A C 1
ATOM 695 O O . ALA A 1 88 ? -0.385 24.402 1.557 1.00 56.31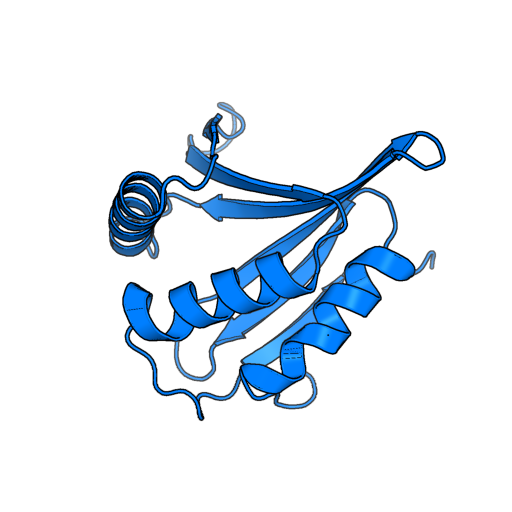 88 ALA A O 1
ATOM 696 N N . SER A 1 89 ? -0.277 23.758 -0.584 1.00 63.00 89 SER A N 1
ATOM 697 C CA . SER A 1 89 ? -1.440 24.533 -1.030 1.00 63.00 89 SER A CA 1
ATOM 698 C C . SER A 1 89 ? -2.798 23.898 -0.698 1.00 63.00 89 SER A C 1
ATOM 700 O O . SER A 1 89 ? -3.825 24.573 -0.802 1.00 63.00 89 SER A O 1
ATOM 702 N N . LYS A 1 90 ? -2.833 22.621 -0.295 1.00 56.62 90 LYS A N 1
ATOM 703 C CA . LYS A 1 90 ? -4.058 21.878 0.027 1.00 56.62 90 LYS A CA 1
ATOM 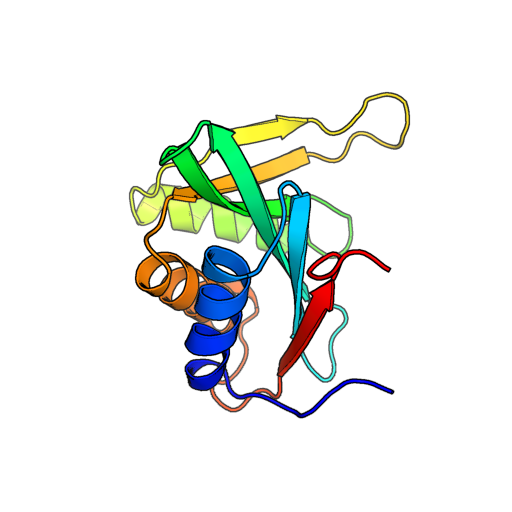704 C C . LYS A 1 90 ? -3.809 21.010 1.253 1.00 56.62 90 LYS A C 1
ATOM 706 O O . LYS A 1 90 ? -3.353 19.894 1.082 1.00 56.62 90 LYS A O 1
ATOM 711 N N . GLU A 1 91 ? -4.108 21.547 2.441 1.00 62.00 91 GLU A N 1
ATOM 712 C CA . GLU A 1 91 ? -4.082 20.846 3.741 1.00 62.00 91 GLU A CA 1
ATOM 713 C C . GLU A 1 91 ? -2.922 19.839 3.869 1.00 62.00 91 GLU A C 1
ATOM 715 O O . GLU A 1 91 ? -3.073 18.689 3.473 1.00 62.00 91 GLU A O 1
ATOM 720 N N . GLU A 1 92 ? -1.772 20.270 4.411 1.00 65.94 92 GLU A N 1
ATOM 721 C CA . GLU A 1 92 ? -0.565 19.437 4.569 1.00 65.94 92 GLU A CA 1
ATOM 722 C C . GLU A 1 92 ? -0.899 18.002 5.032 1.00 65.94 92 GLU A C 1
ATOM 724 O O . GLU A 1 92 ? -1.213 17.756 6.197 1.00 65.94 92 GLU A O 1
ATOM 729 N N . LEU A 1 93 ? -0.852 17.055 4.093 1.00 83.75 93 LEU A N 1
ATOM 730 C CA . LEU A 1 93 ? -1.070 15.631 4.324 1.00 83.75 93 LEU A CA 1
ATOM 731 C C . LEU A 1 93 ? 0.278 14.935 4.213 1.00 83.75 93 LEU A C 1
ATOM 733 O O . LEU A 1 93 ? 0.867 14.922 3.137 1.00 83.75 93 LEU A O 1
ATOM 737 N N . ASP A 1 94 ? 0.769 14.357 5.304 1.00 91.75 94 ASP A N 1
ATOM 738 C CA . ASP A 1 94 ? 1.949 13.495 5.245 1.00 91.75 94 ASP A CA 1
ATOM 739 C C . ASP A 1 94 ? 1.562 12.133 4.649 1.00 91.75 94 ASP A C 1
ATOM 741 O O . ASP A 1 94 ? 0.472 11.618 4.916 1.00 91.75 94 ASP A O 1
ATOM 745 N N . PHE A 1 95 ? 2.460 11.520 3.884 1.00 94.56 95 PHE A N 1
ATOM 746 C CA . PHE A 1 95 ? 2.285 10.180 3.329 1.00 94.56 95 PHE A CA 1
ATOM 747 C C . PHE A 1 95 ? 3.436 9.279 3.759 1.00 94.56 95 PHE A C 1
ATOM 749 O O . PHE A 1 95 ? 4.590 9.696 3.772 1.00 94.56 95 PHE A O 1
ATOM 756 N N . LEU A 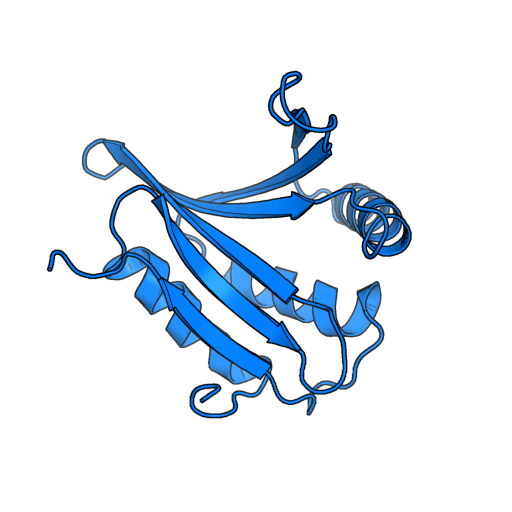1 96 ? 3.106 8.045 4.136 1.00 97.19 96 LEU A N 1
ATOM 757 C CA . LEU A 1 96 ? 4.066 6.973 4.353 1.00 97.19 96 LEU A CA 1
ATOM 758 C C . LEU A 1 96 ? 4.231 6.251 3.022 1.00 97.19 96 LEU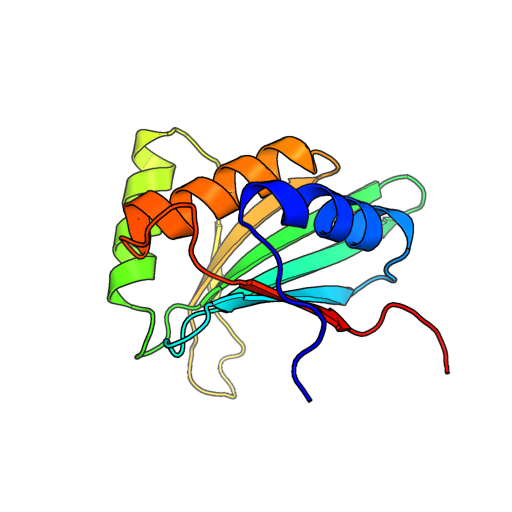 A C 1
ATOM 760 O O . LEU A 1 96 ? 3.316 5.542 2.594 1.00 97.19 96 LEU A O 1
ATOM 764 N N . ASP A 1 97 ? 5.381 6.446 2.396 1.00 97.50 97 ASP A N 1
ATOM 765 C CA . ASP A 1 97 ? 5.688 5.912 1.079 1.00 97.50 97 ASP A CA 1
ATOM 766 C C . ASP A 1 97 ? 6.590 4.684 1.186 1.00 97.50 97 ASP A C 1
ATOM 768 O O . ASP A 1 97 ? 7.621 4.711 1.865 1.00 97.50 97 ASP A O 1
ATOM 772 N N . ILE A 1 98 ? 6.199 3.608 0.506 1.00 98.25 98 ILE A N 1
ATOM 773 C CA . ILE A 1 98 ? 6.948 2.352 0.422 1.00 98.25 98 ILE A CA 1
ATOM 774 C C . ILE A 1 98 ? 7.018 1.942 -1.044 1.00 98.25 98 ILE A C 1
ATOM 776 O O . ILE A 1 98 ? 5.986 1.742 -1.687 1.00 98.25 98 ILE A O 1
ATOM 780 N N . ASP A 1 99 ? 8.237 1.809 -1.555 1.00 97.88 99 ASP A N 1
ATOM 781 C CA . ASP A 1 99 ? 8.511 1.339 -2.910 1.00 97.88 99 ASP A CA 1
ATOM 782 C C . ASP A 1 99 ? 8.769 -0.171 -2.888 1.00 97.88 99 ASP A C 1
ATOM 784 O O . ASP A 1 99 ? 9.697 -0.640 -2.227 1.00 97.88 99 ASP A O 1
ATOM 788 N N . PHE A 1 100 ? 7.950 -0.929 -3.615 1.00 97.94 100 PHE A N 1
ATOM 789 C CA . PHE A 1 100 ? 8.117 -2.377 -3.774 1.00 97.94 100 PHE A CA 1
ATOM 790 C C . PHE A 1 100 ? 8.812 -2.737 -5.091 1.00 97.94 100 PHE A C 1
ATOM 792 O O . PHE A 1 100 ? 9.014 -3.913 -5.394 1.00 97.94 100 PHE A O 1
ATOM 799 N N . GLY A 1 101 ? 9.140 -1.756 -5.935 1.00 96.94 101 GLY A N 1
ATOM 800 C CA . GLY A 1 101 ? 9.666 -2.003 -7.268 1.00 96.94 101 GLY A CA 1
ATOM 801 C C . GLY A 1 101 ? 8.735 -2.925 -8.053 1.00 96.94 101 GLY A C 1
ATOM 802 O O . GLY A 1 101 ? 7.560 -2.627 -8.258 1.00 96.94 101 GLY A O 1
ATOM 803 N N . LYS A 1 102 ? 9.254 -4.070 -8.499 1.00 97.19 102 LYS A N 1
ATOM 804 C CA . LYS A 1 102 ? 8.484 -5.073 -9.255 1.00 97.19 102 LYS A CA 1
ATOM 805 C C . LYS A 1 102 ? 8.005 -6.244 -8.391 1.00 97.19 102 LYS A C 1
ATOM 807 O O . LYS A 1 102 ? 7.419 -7.178 -8.932 1.00 97.19 102 LYS A O 1
ATOM 812 N N . GLU A 1 103 ? 8.227 -6.194 -7.079 1.00 97.62 103 GLU A N 1
ATOM 813 C CA . GLU A 1 103 ? 7.942 -7.284 -6.145 1.00 97.62 103 GLU A CA 1
ATOM 814 C C . GLU A 1 103 ? 6.462 -7.279 -5.722 1.00 97.62 103 GLU A C 1
ATOM 816 O O . GLU A 1 103 ? 6.080 -6.882 -4.620 1.00 97.62 103 GLU A O 1
ATOM 821 N N . THR A 1 104 ? 5.584 -7.728 -6.624 1.00 96.62 104 THR A N 1
ATOM 822 C CA . THR A 1 104 ? 4.124 -7.766 -6.398 1.00 96.62 104 THR A CA 1
ATOM 823 C C . THR A 1 104 ? 3.730 -8.650 -5.218 1.00 96.62 104 THR A C 1
ATOM 825 O O . THR A 1 104 ? 2.779 -8.327 -4.504 1.00 96.62 104 THR A O 1
ATOM 828 N N . HIS A 1 105 ? 4.480 -9.728 -4.979 1.00 97.44 105 HIS A N 1
ATOM 829 C CA . HIS A 1 105 ? 4.268 -10.627 -3.848 1.00 97.44 105 HIS A CA 1
ATOM 830 C C . HIS A 1 105 ? 4.581 -9.950 -2.505 1.00 97.44 105 HIS A C 1
ATOM 832 O O . HIS A 1 105 ? 3.854 -10.121 -1.524 1.00 97.44 105 HIS A O 1
ATOM 838 N N . GLU A 1 106 ? 5.639 -9.137 -2.446 1.00 97.50 106 GLU A N 1
ATOM 839 C CA . GLU A 1 106 ? 5.973 -8.365 -1.245 1.00 97.50 106 GLU A CA 1
ATOM 840 C C . GLU A 1 106 ? 4.905 -7.306 -0.962 1.00 97.50 106 GLU A C 1
ATOM 842 O O . GLU A 1 106 ? 4.409 -7.223 0.164 1.00 97.50 106 GLU A O 1
ATOM 847 N N . ALA A 1 107 ? 4.465 -6.580 -1.996 1.00 97.94 107 ALA A N 1
ATOM 848 C CA . ALA A 1 107 ? 3.360 -5.630 -1.888 1.00 97.94 107 ALA A CA 1
ATOM 849 C C . ALA A 1 107 ? 2.068 -6.307 -1.394 1.00 97.94 107 ALA A C 1
ATOM 851 O O . ALA A 1 107 ? 1.378 -5.786 -0.514 1.00 97.94 107 ALA A O 1
ATOM 852 N N . HIS A 1 108 ? 1.748 -7.498 -1.912 1.00 98.06 108 HIS A N 1
ATOM 853 C CA . HIS A 1 108 ? 0.590 -8.282 -1.477 1.00 98.06 108 HIS A CA 1
ATOM 854 C C . HIS A 1 108 ? 0.674 -8.682 -0.002 1.00 98.06 108 HIS A C 1
ATOM 856 O O . HIS A 1 108 ? -0.273 -8.441 0.753 1.00 98.06 108 HIS A O 1
ATOM 862 N N . ASN A 1 109 ? 1.805 -9.243 0.429 1.00 97.44 109 ASN A N 1
ATOM 863 C CA . ASN A 1 109 ? 2.021 -9.635 1.821 1.00 97.44 109 ASN A CA 1
ATOM 864 C C . ASN A 1 109 ? 1.961 -8.432 2.769 1.00 97.44 109 ASN A C 1
ATOM 866 O O . ASN A 1 109 ? 1.384 -8.528 3.855 1.00 97.44 109 ASN A O 1
ATOM 870 N N . PHE A 1 110 ? 2.499 -7.288 2.349 1.00 97.94 110 PHE A N 1
ATOM 871 C CA . PHE A 1 110 ? 2.421 -6.054 3.119 1.00 97.94 110 PHE A CA 1
ATOM 872 C C . PHE A 1 110 ? 0.971 -5.581 3.283 1.00 97.94 110 PHE A C 1
ATOM 874 O O . PHE A 1 110 ? 0.522 -5.333 4.402 1.00 97.94 110 PHE A O 1
ATOM 881 N N . ILE A 1 111 ? 0.191 -5.554 2.198 1.00 97.69 111 ILE A N 1
ATOM 882 C CA . ILE A 1 111 ? -1.237 -5.193 2.230 1.00 97.69 111 ILE A CA 1
ATOM 883 C C . ILE A 1 111 ? -2.039 -6.151 3.109 1.00 97.69 111 ILE A C 1
ATOM 885 O O . ILE A 1 111 ? -2.890 -5.723 3.891 1.00 97.69 111 ILE A O 1
ATOM 889 N N . LYS A 1 112 ? -1.757 -7.450 3.023 1.00 97.25 112 LYS A N 1
ATOM 890 C CA . LYS A 1 112 ? -2.366 -8.460 3.889 1.00 97.25 112 LYS A CA 1
ATOM 891 C C . LYS A 1 112 ? -2.129 -8.148 5.365 1.00 97.25 112 LYS A C 1
ATOM 893 O O . LYS A 1 112 ? -3.087 -8.177 6.133 1.00 97.25 112 LYS A O 1
ATOM 898 N N . ASN A 1 113 ? -0.902 -7.787 5.737 1.00 96.75 113 ASN A N 1
ATOM 899 C CA . ASN A 1 113 ? -0.565 -7.417 7.112 1.00 96.75 113 ASN A CA 1
ATOM 900 C C . ASN A 1 113 ? -1.218 -6.096 7.538 1.00 96.75 113 ASN A C 1
ATOM 902 O O . ASN A 1 113 ? -1.684 -6.004 8.672 1.00 96.75 113 ASN A O 1
ATOM 906 N N . ILE A 1 114 ? -1.338 -5.104 6.644 1.00 97.62 114 ILE A N 1
ATOM 907 C CA . ILE A 1 114 ? -2.130 -3.895 6.925 1.00 97.62 114 ILE A CA 1
ATOM 908 C C . ILE A 1 114 ? -3.560 -4.295 7.300 1.00 97.62 114 ILE A C 1
ATOM 910 O O . ILE A 1 114 ? -4.073 -3.881 8.336 1.00 97.62 114 ILE A O 1
ATOM 914 N N . ILE A 1 115 ? -4.209 -5.125 6.485 1.00 97.25 115 ILE A N 1
ATOM 915 C CA . ILE A 1 115 ? -5.615 -5.481 6.691 1.00 97.25 115 ILE A CA 1
ATOM 916 C C . ILE A 1 115 ? -5.806 -6.287 7.984 1.00 97.25 115 ILE A C 1
ATOM 918 O O . ILE A 1 115 ? -6.745 -6.015 8.733 1.00 97.25 115 ILE A O 1
ATOM 922 N N . THR A 1 116 ? -4.942 -7.264 8.273 1.00 96.69 116 THR A N 1
ATOM 923 C CA . THR A 1 116 ? -5.148 -8.148 9.431 1.00 96.69 116 THR A CA 1
ATOM 924 C C . THR A 1 116 ? -4.605 -7.584 10.735 1.00 96.69 116 THR A C 1
ATOM 926 O O . THR A 1 116 ? -5.297 -7.646 11.746 1.00 96.69 116 THR A O 1
ATOM 929 N N . GLU A 1 117 ? -3.403 -7.011 10.726 1.00 96.06 117 GLU A N 1
ATOM 930 C CA . GLU A 1 117 ? -2.710 -6.590 11.950 1.00 96.06 117 GLU A CA 1
ATOM 931 C C . GLU A 1 117 ? -2.947 -5.115 12.279 1.00 96.06 117 GLU A C 1
ATOM 933 O O . GLU A 1 117 ? -3.058 -4.761 13.450 1.00 96.06 117 GLU A O 1
ATOM 938 N N . ILE A 1 118 ? -3.042 -4.248 11.264 1.00 96.88 118 ILE A N 1
ATOM 939 C CA . ILE A 1 118 ? -3.180 -2.798 11.475 1.00 96.88 118 ILE A CA 1
ATOM 940 C C . ILE A 1 118 ? -4.651 -2.384 11.525 1.00 96.88 118 ILE A C 1
ATOM 942 O O . ILE A 1 118 ? -5.073 -1.717 12.467 1.00 96.88 118 ILE A O 1
ATOM 946 N N . PHE A 1 119 ? -5.454 -2.801 10.545 1.00 96.50 119 PHE A N 1
ATOM 947 C CA . PHE A 1 119 ? -6.900 -2.557 10.553 1.00 96.50 119 PHE A CA 1
ATOM 948 C C . PHE A 1 119 ? -7.649 -3.520 11.485 1.00 96.50 119 PHE A C 1
ATOM 950 O O . PHE A 1 119 ? -8.806 -3.262 11.815 1.00 96.50 119 PHE A O 1
ATOM 957 N N . GLY A 1 120 ? -7.015 -4.618 11.916 1.00 96.31 120 GLY A N 1
ATOM 958 C CA . GLY A 1 120 ? -7.609 -5.586 12.842 1.00 96.31 120 GLY A CA 1
ATOM 959 C C . GLY A 1 120 ? -8.744 -6.414 12.229 1.00 96.31 120 GLY A C 1
ATOM 960 O O . GLY A 1 120 ? -9.673 -6.813 12.935 1.00 96.31 120 GLY A O 1
ATOM 961 N N . LEU A 1 121 ? -8.724 -6.633 10.912 1.00 96.56 121 LEU A N 1
ATOM 962 C CA . LEU A 1 121 ? -9.805 -7.297 10.184 1.00 96.56 121 LEU A CA 1
ATOM 963 C C . LEU A 1 121 ? -9.524 -8.786 9.970 1.00 96.56 121 LEU A C 1
ATOM 965 O O . LEU A 1 121 ? -8.387 -9.250 9.916 1.00 96.56 121 LEU A O 1
ATOM 969 N N . LYS A 1 122 ? -10.597 -9.562 9.808 1.00 94.69 122 LYS A N 1
ATOM 970 C CA . LYS A 1 122 ? -10.490 -10.994 9.514 1.00 94.69 122 LYS A CA 1
ATOM 971 C C . LYS A 1 122 ? -10.046 -11.233 8.072 1.00 94.69 122 LYS A C 1
ATOM 973 O O . LYS A 1 122 ? -10.337 -10.445 7.177 1.00 94.69 122 LYS A O 1
ATOM 978 N N . ARG A 1 123 ? -9.411 -12.382 7.830 1.00 90.38 123 ARG A N 1
ATOM 979 C CA . ARG A 1 123 ? -8.928 -12.779 6.495 1.00 90.38 123 ARG A CA 1
ATOM 980 C C . ARG A 1 123 ? -10.023 -12.944 5.439 1.00 90.38 123 ARG A C 1
ATOM 982 O O . ARG A 1 123 ? -9.745 -12.816 4.251 1.00 90.38 123 ARG A O 1
ATOM 989 N N . ASP A 1 124 ? -11.247 -13.229 5.869 1.00 92.12 124 ASP A N 1
ATOM 990 C CA . ASP A 1 124 ? -12.428 -13.384 5.020 1.00 92.12 124 ASP A CA 1
ATOM 991 C C . ASP A 1 124 ? -13.171 -12.061 4.767 1.00 92.12 124 ASP A C 1
ATOM 993 O O . ASP A 1 124 ? -14.251 -12.067 4.168 1.00 92.12 124 ASP A O 1
ATOM 997 N N . VAL A 1 125 ? -12.607 -10.920 5.193 1.00 95.50 125 VAL A N 1
ATOM 998 C CA . VAL A 1 125 ? -13.163 -9.606 4.865 1.00 95.50 125 VAL A CA 1
ATOM 999 C C . VAL A 1 125 ? -13.255 -9.443 3.349 1.00 95.50 125 VAL A C 1
ATOM 1001 O O . VAL A 1 125 ? -12.334 -9.767 2.598 1.00 95.50 125 VAL A O 1
ATOM 1004 N N . LYS A 1 126 ? -14.402 -8.942 2.893 1.00 96.62 126 LYS A N 1
ATOM 1005 C CA . LYS A 1 126 ? -14.624 -8.664 1.476 1.00 96.62 126 LYS A CA 1
ATOM 1006 C C . LYS A 1 126 ? -13.882 -7.393 1.092 1.00 96.62 126 LYS A C 1
ATOM 1008 O O . LYS A 1 126 ? -14.046 -6.362 1.744 1.00 96.62 126 LYS A O 1
ATOM 1013 N N . LEU A 1 127 ? -13.129 -7.467 0.008 1.00 97.00 127 LEU A N 1
ATOM 1014 C CA . LEU A 1 127 ? -12.417 -6.348 -0.590 1.00 97.00 127 LEU A CA 1
ATOM 1015 C C . LEU A 1 127 ? -13.038 -6.014 -1.943 1.00 97.00 127 LEU A C 1
ATOM 1017 O O . LEU A 1 127 ? -13.486 -6.906 -2.663 1.00 97.00 127 LEU A O 1
ATOM 1021 N N . PHE A 1 128 ? -13.053 -4.741 -2.307 1.00 96.31 128 PHE A N 1
ATOM 1022 C CA . PHE A 1 128 ? -13.443 -4.301 -3.640 1.00 96.31 128 PHE A CA 1
ATOM 1023 C C . PHE A 1 128 ? -12.254 -3.619 -4.287 1.00 96.31 128 PHE A C 1
ATOM 1025 O O . PHE A 1 128 ? -11.729 -2.647 -3.753 1.00 96.31 128 PHE A O 1
ATOM 1032 N N . VAL A 1 129 ? -11.833 -4.149 -5.429 1.00 94.56 129 VAL A N 1
ATOM 1033 C CA . VAL A 1 129 ? -10.630 -3.689 -6.111 1.00 94.56 129 VAL A CA 1
ATOM 1034 C C . VAL A 1 129 ? -11.022 -2.904 -7.354 1.00 94.56 129 VAL A C 1
ATOM 1036 O O . VAL A 1 129 ? -11.896 -3.323 -8.117 1.00 94.56 129 VAL A O 1
ATOM 1039 N N . ARG A 1 130 ? -10.391 -1.748 -7.547 1.00 92.56 130 ARG A N 1
ATOM 1040 C CA . ARG A 1 130 ? -10.581 -0.881 -8.710 1.00 92.56 130 ARG A CA 1
ATOM 1041 C C . ARG A 1 130 ? -9.226 -0.502 -9.276 1.00 92.56 130 ARG A C 1
ATOM 1043 O O . ARG A 1 130 ? -8.383 0.017 -8.552 1.00 92.56 130 ARG A O 1
ATOM 1050 N N . LEU A 1 131 ? -9.036 -0.784 -10.558 1.00 89.56 131 LEU A N 1
ATOM 1051 C CA . LEU A 1 131 ? -7.870 -0.352 -11.310 1.00 89.56 131 LEU A CA 1
ATOM 1052 C C . LEU A 1 131 ? -8.267 0.898 -12.103 1.00 89.56 131 LEU A C 1
ATOM 1054 O O . LEU A 1 131 ? -9.112 0.821 -12.992 1.00 89.56 131 LEU A O 1
ATOM 1058 N N . GLU A 1 132 ? -7.688 2.038 -11.752 1.00 85.69 132 GLU A N 1
ATOM 1059 C CA . GLU A 1 132 ? -7.966 3.343 -12.354 1.00 85.69 132 GLU A CA 1
ATOM 1060 C C . GLU A 1 132 ? -6.781 3.767 -13.236 1.00 85.69 132 GLU A C 1
ATOM 1062 O O . GLU A 1 132 ? -5.625 3.447 -12.946 1.00 85.69 132 GLU A O 1
ATOM 1067 N N . ASN A 1 133 ? -7.061 4.498 -14.321 1.00 71.94 133 ASN A N 1
ATOM 1068 C CA . ASN A 1 133 ? -6.058 4.957 -15.297 1.00 71.94 133 ASN A CA 1
ATOM 1069 C C . ASN A 1 133 ? -5.210 3.822 -15.921 1.00 71.94 133 ASN A C 1
ATOM 1071 O O . ASN A 1 133 ? -4.011 3.977 -16.149 1.00 71.94 133 ASN A O 1
ATOM 1075 N N . ALA A 1 134 ? -5.830 2.671 -16.211 1.00 57.91 134 ALA A N 1
ATOM 1076 C CA . ALA A 1 134 ? -5.182 1.506 -16.834 1.00 57.91 134 ALA A CA 1
ATOM 1077 C C . ALA A 1 134 ? -5.513 1.292 -18.326 1.00 57.91 134 ALA A C 1
ATOM 1079 O O . ALA A 1 134 ? -5.160 0.260 -18.891 1.00 57.91 134 ALA A O 1
ATOM 1080 N N . ALA A 1 135 ? -6.154 2.263 -18.984 1.00 47.09 135 ALA A N 1
ATOM 1081 C CA . ALA A 1 135 ? -6.356 2.308 -20.436 1.00 47.09 135 ALA A CA 1
ATOM 1082 C C . ALA A 1 135 ? -6.411 3.772 -20.908 1.00 47.09 135 ALA A C 1
ATOM 1084 O O . ALA A 1 135 ? -7.021 4.603 -20.235 1.00 47.09 135 ALA A O 1
ATOM 1085 N N . LEU A 1 136 ? -5.800 4.085 -22.059 1.00 43.22 136 LEU A N 1
ATOM 1086 C CA . LEU A 1 136 ? -6.162 5.279 -22.835 1.00 43.22 136 LEU A CA 1
ATOM 1087 C C . LEU A 1 136 ? -7.630 5.139 -23.275 1.00 43.22 136 LEU A C 1
ATOM 1089 O O . LEU A 1 136 ? -8.022 4.067 -23.739 1.00 43.22 136 LEU A O 1
ATOM 1093 N N . ALA A 1 137 ? -8.415 6.204 -23.092 1.00 36.62 137 ALA A N 1
ATOM 1094 C CA . ALA A 1 137 ? -9.729 6.354 -23.717 1.00 36.62 137 ALA A CA 1
ATOM 1095 C C . ALA A 1 137 ? -9.615 6.399 -25.249 1.00 36.62 137 ALA A C 1
ATOM 1097 O O . ALA A 1 137 ? -8.586 6.919 -25.744 1.00 36.62 137 ALA A O 1
#

Secondary structure (DSSP, 8-state):
----EE-GGGSHHHHHHHHHH--TT-EEEEEETTSS-EEEEEEEEEETTEEEEEEEEE--TTTHHHHHHHHHHHHHHT---EEEEPPTTS---EEEEEEEET-HHHHHHHHHHIIIIIS---TT--EEEEEES-S--

Organism: NCBI:txid1859130

Sequence (137 aa):
MKGPAHTIDSIEKAIEDLLIRGYDGGFLIIDVSGTDYFIQLRKYILASGNYGIELSFPKAKWSEFFFTALVAYCDKAQINYTISKGDASKEELDFLDIDFGKETHEAHNFIKNIITEIFGLKRDVKLFVRLENAALA

pLDDT: mean 90.57, std 12.1, range [36.62, 98.25]

Foldseek 3Di:
DFDDWDFLVGCLVVLLCCQPQADAQKKKWKDFPPDRDIWMKGWHDPDVVFIFIKTWAKCDPVCVQLVVVLVVVCVVVVADWDWDWDDPVPPTIITTMHTPGHPSVVVSVSVQCSQCPRVVDDRRTIIGMDIPRRDDD

Solvent-accessible surface area (backbone atoms only — not comparable to full-atom values): 7659 Å² total; per-residue (Å²): 129,85,58,72,79,35,42,62,85,60,47,41,64,58,47,45,45,40,64,73,56,32,41,71,70,8,34,38,41,40,38,40,66,96,58,94,50,67,50,49,38,35,23,47,60,83,49,94,95,42,53,25,36,32,34,60,48,56,48,40,93,93,31,42,71,48,41,56,52,48,53,56,47,28,64,74,69,69,50,77,68,47,79,47,75,42,59,77,91,59,74,74,32,41,25,48,33,35,76,43,44,78,42,45,67,59,49,38,53,50,52,48,44,43,44,39,72,62,70,64,40,64,76,82,46,46,28,32,62,45,78,44,64,54,67,86,131

Nearest PDB structures (foldseek):
  3kyf-assembly1_A  TM=3.043E-01  e=2.694E-01  Pseudomonas putida KT2440
  2j9d-assembly3_H  TM=3.597E-01  e=1.048E+00  Methanocaldococcus jannaschii
  7dfg-assembly1_A  TM=3.861E-01  e=3.217E+00  Severe acute respiratory syndrome coronavirus 2
  2gjg-assembly1_A-2  TM=2.159E-01  e=7.351E-01  Pseudomonas putida KT2440
  5j8b-assembly1_z  TM=3.548E-01  e=9.879E+00  Thermus thermophilus HB8

Mean predicted aligned error: 4.78 Å

Radius of gyration: 14.61 Å; Cα contacts (8 Å, |Δi|>4): 245; chains: 1; bounding box: 35×38×38 Å